Protein AF-A0A8J8NBH5-F1 (afdb_monomer_lite)

Secondary structure (DSSP, 8-state):
-HHHHHHHHHHHHHHHHHHHHHHHHHHHHHHHHHHHHHHHHHHHHHHHHHHHTT-----THHHHHHHHHHHHHHHHHHHHHHHHHHHHHHHHHHHT-------EEE-TTT--EEETT-TT--SSS-SS-SEEEE--SPEEES--TTT--SEEETTTTB-TTT-S-SEEEE------

Organism: Halteria grandinella (NCBI:txid5974)

Sequence (176 aa):
MLQQEIGDLNRGKVHLESELESELFNIKLLQGFEEILLQQEDSLFSLRQGEEDGTFGFTEEIRTVSSVGQIDLERQIALLEAEEAYLAGLKEQVTTFEPPQKQFRKCINCKKDVNVRDENIDEASSPTSSHCVFHPGKLKFFSCKGCGGDEYHTCCNRCDNCNKGCRQQRHVFTRD

pLDDT: mean 81.48, std 15.72, range [42.09, 97.81]

Structure (mmCIF, N/CA/C/O backbone):
data_AF-A0A8J8NBH5-F1
#
_entry.id   AF-A0A8J8NBH5-F1
#
loop_
_atom_site.group_PDB
_atom_site.id
_atom_site.type_symbol
_atom_site.label_atom_id
_atom_site.label_alt_id
_atom_site.label_comp_id
_atom_site.label_asym_id
_atom_site.label_entity_id
_atom_site.label_seq_id
_atom_site.pdbx_PDB_ins_code
_atom_site.Cartn_x
_atom_site.Cartn_y
_atom_site.Cartn_z
_atom_site.occupancy
_atom_site.B_iso_or_equiv
_atom_site.auth_seq_id
_atom_site.auth_comp_id
_atom_site.auth_asym_id
_atom_site.auth_atom_id
_atom_site.pdbx_PDB_model_num
ATOM 1 N N . MET A 1 1 ? 3.274 3.717 20.118 1.00 72.31 1 MET A N 1
ATOM 2 C CA . MET A 1 1 ? 3.497 4.856 19.202 1.00 72.31 1 MET A CA 1
ATOM 3 C C . MET A 1 1 ? 4.913 4.841 18.644 1.00 72.31 1 MET A C 1
ATOM 5 O O . MET A 1 1 ? 5.030 4.607 17.456 1.00 72.31 1 MET A O 1
ATOM 9 N N . LEU A 1 2 ? 5.970 4.907 19.462 1.00 81.12 2 LEU A N 1
ATOM 10 C CA . LEU A 1 2 ? 7.367 4.920 18.973 1.00 81.12 2 LEU A CA 1
ATOM 11 C C . LEU A 1 2 ? 7.758 3.773 18.014 1.00 81.12 2 LEU A C 1
ATOM 13 O O . LEU A 1 2 ? 8.420 4.007 17.012 1.00 81.12 2 LEU A O 1
ATOM 17 N N . GLN A 1 3 ? 7.326 2.532 18.266 1.00 85.94 3 GLN A N 1
ATOM 18 C CA . GLN A 1 3 ? 7.634 1.412 17.358 1.00 85.94 3 GLN A CA 1
ATOM 19 C C . GLN A 1 3 ? 6.970 1.540 15.977 1.00 85.94 3 GLN A C 1
ATOM 21 O O . GLN A 1 3 ? 7.491 1.017 14.997 1.00 85.94 3 GLN A O 1
ATOM 26 N N . GLN A 1 4 ? 5.835 2.237 15.896 1.00 83.81 4 GLN A N 1
ATOM 27 C CA . GLN A 1 4 ? 5.139 2.471 14.635 1.00 83.81 4 GLN A CA 1
ATOM 28 C C . GLN A 1 4 ? 5.855 3.553 13.821 1.00 83.81 4 GLN A C 1
ATOM 30 O O . GLN A 1 4 ? 6.137 3.326 12.651 1.00 83.81 4 GLN A O 1
ATOM 35 N N . GLU A 1 5 ? 6.265 4.647 14.471 1.00 88.56 5 GLU A N 1
ATOM 36 C CA . GLU A 1 5 ? 7.060 5.717 13.850 1.00 88.56 5 GLU A CA 1
ATOM 37 C C . GLU A 1 5 ? 8.403 5.202 13.312 1.00 88.56 5 GLU A C 1
ATOM 39 O O . GLU A 1 5 ? 8.788 5.533 12.195 1.00 88.56 5 GLU A O 1
ATOM 44 N N . ILE A 1 6 ? 9.089 4.323 14.052 1.00 91.31 6 ILE A N 1
ATOM 45 C CA . ILE A 1 6 ? 10.322 3.672 13.574 1.00 91.31 6 ILE A CA 1
ATOM 46 C C . ILE A 1 6 ? 10.043 2.809 12.333 1.00 91.31 6 ILE A C 1
ATOM 48 O O . ILE A 1 6 ? 10.836 2.795 11.393 1.00 91.31 6 ILE A O 1
ATOM 52 N N . GLY A 1 7 ? 8.912 2.097 12.309 1.00 90.56 7 GLY A N 1
ATOM 53 C CA . GLY A 1 7 ? 8.499 1.298 11.155 1.00 90.56 7 GLY A CA 1
ATOM 54 C C . GLY A 1 7 ? 8.201 2.145 9.916 1.00 90.56 7 GLY A C 1
ATOM 55 O O . GLY A 1 7 ? 8.599 1.772 8.814 1.00 90.56 7 GLY A O 1
ATOM 56 N N . ASP A 1 8 ? 7.541 3.290 10.093 1.00 89.81 8 ASP A N 1
ATOM 57 C CA . ASP A 1 8 ? 7.256 4.243 9.017 1.00 89.81 8 ASP A CA 1
ATOM 58 C C . ASP A 1 8 ? 8.539 4.887 8.473 1.00 89.81 8 ASP A C 1
ATOM 60 O O . ASP A 1 8 ? 8.735 4.931 7.257 1.00 89.81 8 ASP A O 1
ATOM 64 N N . LEU A 1 9 ? 9.462 5.290 9.353 1.00 91.31 9 LEU A N 1
ATOM 65 C CA . LEU A 1 9 ? 10.761 5.845 8.957 1.00 91.31 9 LEU A CA 1
ATOM 66 C C . LEU A 1 9 ? 11.614 4.834 8.184 1.00 91.31 9 LEU A C 1
ATOM 68 O O . LEU A 1 9 ? 12.216 5.187 7.172 1.00 91.31 9 LEU A O 1
ATOM 72 N N . ASN A 1 10 ? 11.635 3.569 8.611 1.00 90.12 10 ASN A N 1
ATOM 73 C CA . ASN A 1 10 ? 12.374 2.521 7.905 1.00 90.12 10 ASN A CA 1
ATOM 74 C C . ASN A 1 10 ? 11.786 2.232 6.517 1.00 90.12 10 ASN A C 1
ATOM 76 O O . ASN A 1 10 ? 12.544 2.024 5.575 1.00 90.12 10 ASN A O 1
ATOM 80 N N . ARG A 1 11 ? 10.456 2.266 6.360 1.00 87.81 11 ARG A N 1
ATOM 81 C CA . ARG A 1 11 ? 9.819 2.148 5.037 1.00 87.81 11 ARG A CA 1
ATOM 82 C C . ARG A 1 11 ? 10.175 3.321 4.128 1.00 87.81 11 ARG A C 1
ATOM 84 O O . ARG A 1 11 ? 10.509 3.099 2.969 1.00 87.81 11 ARG A O 1
ATOM 91 N N . GLY A 1 12 ? 10.148 4.543 4.663 1.00 89.56 12 GLY A N 1
ATOM 92 C CA . GLY A 1 12 ? 10.570 5.736 3.927 1.00 89.56 12 GLY A CA 1
ATOM 93 C C . GLY A 1 12 ? 12.031 5.653 3.482 1.00 89.56 12 GLY A C 1
ATOM 94 O O . GLY A 1 12 ? 12.341 5.956 2.335 1.00 89.56 12 GLY A O 1
ATOM 95 N N . LYS A 1 13 ? 12.916 5.159 4.355 1.00 94.00 13 LYS A N 1
ATOM 96 C CA . LYS A 1 13 ? 14.332 4.953 4.036 1.00 94.00 13 LYS A CA 1
ATOM 97 C C . LYS A 1 13 ? 14.530 3.975 2.872 1.00 94.00 13 LYS A C 1
ATOM 99 O O . LYS A 1 13 ? 15.242 4.311 1.936 1.00 94.00 13 LYS A O 1
ATOM 104 N N . VAL A 1 14 ? 13.876 2.811 2.908 1.00 91.94 14 VAL A N 1
ATOM 105 C CA . VAL A 1 14 ? 13.984 1.800 1.836 1.00 91.94 14 VAL A CA 1
ATOM 106 C C . VAL A 1 14 ? 13.491 2.353 0.497 1.00 91.94 14 VAL A C 1
ATOM 108 O O . VAL A 1 14 ? 14.091 2.087 -0.540 1.00 91.94 14 VAL A O 1
ATOM 111 N N . HIS A 1 15 ? 12.419 3.149 0.509 1.00 89.12 15 HIS A N 1
ATOM 112 C CA . HIS A 1 15 ? 11.908 3.773 -0.708 1.00 89.12 15 HIS A CA 1
ATOM 113 C C . HIS A 1 15 ? 12.909 4.768 -1.311 1.00 89.12 15 HIS A C 1
ATOM 115 O O . HIS A 1 15 ? 13.208 4.673 -2.497 1.00 89.12 15 HIS A O 1
ATOM 121 N N . LEU A 1 16 ? 13.488 5.647 -0.485 1.00 93.38 16 LEU A N 1
ATOM 122 C CA . LEU A 1 16 ? 14.495 6.618 -0.924 1.00 93.38 16 LEU A CA 1
ATOM 123 C C . LEU A 1 16 ? 15.786 5.949 -1.420 1.00 93.38 16 LEU A C 1
ATOM 125 O O . LEU A 1 16 ? 16.389 6.423 -2.377 1.00 93.38 16 LEU A O 1
ATOM 129 N N . GLU A 1 17 ? 16.214 4.849 -0.793 1.00 94.00 17 GLU A N 1
ATOM 130 C CA . GLU A 1 17 ? 17.367 4.066 -1.260 1.00 94.00 17 GLU A CA 1
ATOM 131 C C . GLU A 1 17 ? 17.098 3.463 -2.648 1.00 94.00 17 GLU A C 1
ATOM 133 O O . GLU A 1 17 ? 17.948 3.565 -3.530 1.00 94.00 17 GLU A O 1
ATOM 138 N N . SER A 1 18 ? 15.892 2.934 -2.883 1.00 90.69 18 SER A N 1
ATOM 139 C CA . SER A 1 18 ? 15.491 2.418 -4.198 1.00 90.69 18 SER A CA 1
ATOM 140 C C . SER A 1 18 ? 15.421 3.508 -5.273 1.00 90.69 18 SER A C 1
ATOM 142 O O . SER A 1 18 ? 15.813 3.257 -6.412 1.00 90.69 18 SER A O 1
ATOM 144 N N . GLU A 1 19 ? 14.916 4.700 -4.945 1.00 94.00 19 GLU A N 1
ATOM 145 C CA . GLU A 1 19 ? 14.892 5.834 -5.879 1.00 94.00 19 GLU A CA 1
ATOM 146 C C . GLU A 1 19 ? 16.315 6.284 -6.231 1.00 94.00 19 GLU A C 1
ATOM 148 O O . GLU A 1 19 ? 16.638 6.470 -7.404 1.00 94.00 19 GLU A O 1
ATOM 153 N N . LEU A 1 20 ? 17.199 6.375 -5.233 1.00 94.88 20 LEU A N 1
ATOM 154 C CA . LEU A 1 20 ? 18.598 6.744 -5.436 1.00 94.88 20 LEU A CA 1
ATOM 155 C C . LEU A 1 20 ? 19.347 5.734 -6.317 1.00 94.88 20 LEU A C 1
ATOM 157 O O . LEU A 1 20 ? 20.133 6.136 -7.175 1.00 94.88 20 LEU A O 1
ATOM 161 N N . GLU A 1 21 ? 19.116 4.433 -6.128 1.00 93.25 21 GLU A N 1
ATOM 162 C CA . GLU A 1 21 ? 19.710 3.386 -6.968 1.00 93.25 21 GLU A CA 1
ATOM 163 C C . GLU A 1 21 ? 19.250 3.486 -8.428 1.00 93.25 21 GLU A C 1
ATOM 165 O O . GLU A 1 21 ? 20.072 3.356 -9.339 1.00 93.25 21 GLU A O 1
ATOM 170 N N . SER A 1 22 ? 17.965 3.777 -8.654 1.00 91.31 22 SER A N 1
ATOM 171 C CA . SER A 1 22 ? 17.414 3.999 -9.995 1.00 91.31 22 SER A CA 1
ATOM 172 C C . SER A 1 22 ? 18.052 5.213 -10.679 1.00 91.31 22 SER A C 1
ATOM 174 O O . SER A 1 22 ? 18.474 5.129 -11.832 1.00 91.31 22 SER A O 1
ATOM 176 N N . GLU A 1 23 ? 18.188 6.334 -9.969 1.00 95.19 23 GLU A N 1
ATOM 177 C CA . GLU A 1 23 ? 18.825 7.538 -10.518 1.00 95.19 23 GLU A CA 1
ATOM 178 C C . GLU A 1 23 ? 20.320 7.326 -10.800 1.00 95.19 23 GLU A C 1
ATOM 180 O O . GLU A 1 23 ? 20.826 7.723 -11.851 1.00 95.19 23 GLU A O 1
ATOM 185 N N . LEU A 1 24 ? 21.039 6.624 -9.917 1.00 92.44 24 LEU A N 1
ATOM 186 C CA . LEU A 1 24 ? 22.440 6.256 -10.149 1.00 92.44 24 LEU A CA 1
ATOM 187 C C . LEU A 1 24 ? 22.613 5.360 -11.380 1.00 92.44 24 LEU A C 1
ATOM 189 O O . LEU A 1 24 ? 23.611 5.486 -12.094 1.00 92.44 24 LEU A O 1
ATOM 193 N N . PHE A 1 25 ? 21.664 4.459 -11.632 1.00 92.62 25 PHE A N 1
ATOM 194 C CA . PHE A 1 25 ? 21.657 3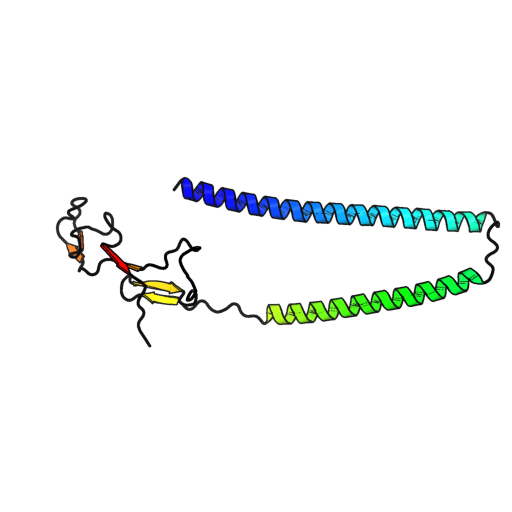.644 -12.841 1.00 92.62 25 PHE A CA 1
ATOM 195 C C . PHE A 1 25 ? 21.475 4.509 -14.096 1.00 92.62 25 PHE A C 1
ATOM 197 O O . PHE A 1 25 ? 22.265 4.383 -15.033 1.00 92.62 25 PHE A O 1
ATOM 204 N N . ASN A 1 26 ? 20.516 5.439 -14.086 1.00 88.69 26 ASN A N 1
ATOM 205 C CA . ASN A 1 26 ? 20.280 6.363 -15.200 1.00 88.69 26 ASN A CA 1
ATOM 206 C C . ASN A 1 26 ? 21.512 7.227 -15.509 1.00 88.69 26 ASN A C 1
ATOM 208 O O . ASN A 1 26 ? 21.883 7.378 -16.671 1.00 88.69 26 ASN A O 1
ATOM 212 N N . ILE A 1 27 ? 22.193 7.744 -14.481 1.00 92.69 27 ILE A N 1
ATOM 213 C CA . ILE A 1 27 ? 23.421 8.536 -14.653 1.00 92.69 27 ILE A CA 1
ATOM 214 C C . ILE A 1 27 ? 24.522 7.709 -15.326 1.00 92.69 27 ILE A C 1
ATOM 216 O O . ILE A 1 27 ? 25.147 8.180 -16.274 1.00 92.69 27 ILE A O 1
ATOM 220 N N . LYS A 1 28 ? 24.747 6.466 -14.880 1.00 89.81 28 LYS A N 1
ATOM 221 C CA . LYS A 1 28 ? 25.747 5.576 -15.496 1.00 89.81 28 LYS A CA 1
ATOM 222 C C . LYS A 1 28 ? 25.416 5.255 -16.949 1.00 89.81 28 LYS A C 1
ATOM 224 O O . LYS A 1 28 ? 26.320 5.174 -17.775 1.00 89.81 28 LYS A O 1
ATOM 229 N N . LEU A 1 29 ? 24.133 5.076 -17.258 1.00 87.38 29 LEU A N 1
ATOM 230 C CA . LEU A 1 29 ? 23.678 4.836 -18.622 1.00 87.38 29 LEU A CA 1
ATOM 231 C C . LEU A 1 29 ? 24.002 6.037 -19.525 1.00 87.38 29 LEU A C 1
ATOM 233 O O . LEU A 1 29 ? 24.563 5.858 -20.603 1.00 87.38 29 LEU A O 1
ATOM 237 N N . LEU A 1 30 ? 23.710 7.257 -19.062 1.00 89.94 30 LEU A N 1
ATOM 238 C CA . LEU A 1 30 ? 24.018 8.490 -19.793 1.00 89.94 30 LEU A CA 1
ATOM 239 C C . LEU A 1 30 ? 25.524 8.683 -20.009 1.00 89.94 30 LEU A C 1
ATOM 241 O O . LEU A 1 30 ? 25.929 9.038 -21.111 1.00 89.94 30 LEU A O 1
ATOM 245 N N . GLN A 1 31 ? 26.350 8.384 -19.003 1.00 90.19 31 GLN A N 1
ATOM 246 C CA . GLN A 1 31 ? 27.812 8.417 -19.141 1.00 90.19 31 GLN A CA 1
ATOM 247 C C . GLN A 1 31 ? 28.307 7.434 -20.211 1.00 90.19 31 GLN A C 1
ATOM 249 O O . GLN A 1 31 ? 29.142 7.792 -21.035 1.00 90.19 31 GLN A O 1
ATOM 254 N N . GLY A 1 32 ? 27.746 6.221 -20.254 1.00 87.75 32 GLY A N 1
ATOM 255 C CA . GLY A 1 32 ? 28.071 5.250 -21.301 1.00 87.75 32 GLY A CA 1
ATOM 256 C C . GLY A 1 32 ? 27.703 5.741 -22.706 1.00 87.75 32 GLY A C 1
ATOM 257 O O . GLY A 1 32 ? 28.454 5.516 -23.652 1.00 87.75 32 GLY A O 1
ATOM 258 N N . PHE A 1 33 ? 26.581 6.451 -22.855 1.00 84.12 33 PHE A N 1
ATOM 259 C CA . PHE A 1 33 ? 26.216 7.062 -24.137 1.00 84.12 33 PHE A CA 1
ATOM 260 C C . PHE A 1 33 ? 27.169 8.188 -24.550 1.00 84.12 33 PHE A C 1
ATOM 262 O O . PHE A 1 33 ? 27.519 8.278 -25.726 1.00 84.12 33 PHE A O 1
ATOM 269 N N . GLU A 1 34 ? 27.617 9.019 -23.608 1.00 91.25 34 GLU A N 1
ATOM 270 C CA . GLU A 1 34 ? 28.578 10.095 -23.875 1.00 91.25 34 GLU A CA 1
ATOM 271 C C . GLU A 1 34 ? 29.925 9.545 -24.376 1.00 91.25 34 GLU A C 1
ATOM 273 O O . GLU A 1 34 ? 30.465 10.038 -25.366 1.00 91.25 34 GLU A O 1
ATOM 278 N N . GLU A 1 35 ? 30.425 8.459 -23.776 1.00 88.75 35 GLU A N 1
ATOM 279 C CA . GLU A 1 35 ? 31.651 7.783 -24.227 1.00 88.75 35 GLU A CA 1
ATOM 280 C C . GLU A 1 35 ? 31.527 7.221 -25.653 1.00 88.75 35 GLU A C 1
ATOM 282 O O . GLU A 1 35 ? 32.459 7.340 -26.452 1.00 88.75 35 GLU A O 1
ATOM 287 N N . ILE A 1 36 ? 30.374 6.636 -25.998 1.00 82.12 36 ILE A N 1
ATOM 288 C CA . ILE A 1 36 ? 30.113 6.118 -27.350 1.00 82.12 36 ILE A CA 1
ATOM 289 C C . ILE A 1 36 ? 30.098 7.259 -28.372 1.00 82.12 36 ILE A C 1
ATOM 291 O O . ILE A 1 36 ? 30.679 7.123 -29.450 1.00 82.12 36 ILE A O 1
ATOM 295 N N . LEU A 1 37 ? 29.458 8.385 -28.043 1.00 82.25 37 LEU A N 1
ATOM 296 C CA . LEU A 1 37 ? 29.411 9.552 -28.926 1.00 82.25 37 LEU A CA 1
ATOM 297 C C . LEU A 1 37 ? 30.811 10.125 -29.175 1.00 82.25 37 LEU A C 1
ATOM 299 O O . LEU A 1 37 ? 31.157 10.385 -30.325 1.00 82.25 37 LEU A O 1
ATOM 303 N N . LEU A 1 38 ? 31.644 10.231 -28.136 1.00 84.81 38 LEU A N 1
ATOM 304 C CA . LEU A 1 38 ? 33.035 10.674 -28.274 1.00 84.81 38 LEU A CA 1
ATOM 305 C C . LEU A 1 38 ? 33.850 9.742 -29.185 1.00 84.81 38 LEU A C 1
ATOM 307 O O . LEU A 1 38 ? 34.558 10.210 -30.075 1.00 84.81 38 LEU A O 1
ATOM 311 N N . GLN A 1 39 ? 33.700 8.420 -29.043 1.00 80.50 39 GLN A N 1
ATOM 312 C CA . GLN A 1 39 ? 34.368 7.460 -29.934 1.00 80.50 39 GLN A CA 1
ATOM 313 C C . GLN A 1 39 ? 33.916 7.588 -31.397 1.00 80.50 39 GLN A C 1
ATOM 315 O O . GLN A 1 39 ? 34.721 7.412 -32.320 1.00 80.50 39 GLN A O 1
ATOM 320 N N . GLN A 1 40 ? 32.634 7.885 -31.629 1.00 81.44 40 GLN A N 1
ATOM 321 C CA . GLN A 1 40 ? 32.116 8.131 -32.975 1.00 81.44 40 GLN A CA 1
ATOM 322 C C . GLN A 1 40 ? 32.675 9.428 -33.568 1.00 81.44 40 GLN A C 1
ATOM 324 O O . GLN A 1 40 ? 33.049 9.439 -34.743 1.00 81.44 40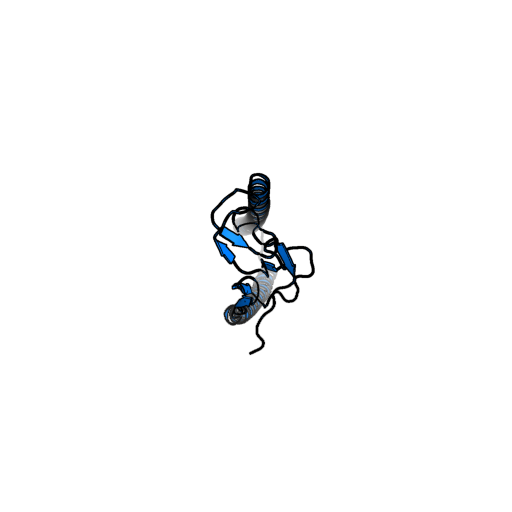 GLN A O 1
ATOM 329 N N . GLU A 1 41 ? 32.786 10.498 -32.778 1.00 82.88 41 GLU A N 1
ATOM 330 C CA . GLU A 1 41 ? 33.384 11.759 -33.226 1.00 82.88 41 GLU A CA 1
ATOM 331 C C . GLU A 1 41 ? 34.862 11.602 -33.590 1.00 82.88 41 GLU A C 1
ATOM 333 O O . GLU A 1 41 ? 35.259 12.048 -34.669 1.00 82.88 41 GLU A O 1
ATOM 338 N N . ASP A 1 42 ? 35.650 10.896 -32.775 1.00 80.25 42 ASP A N 1
ATOM 339 C CA . ASP A 1 42 ? 37.061 10.602 -33.067 1.00 80.25 42 ASP A CA 1
ATOM 340 C C . ASP A 1 42 ? 37.218 9.794 -34.366 1.00 80.25 42 ASP A C 1
ATOM 342 O O . ASP A 1 42 ? 38.104 10.056 -35.193 1.00 80.25 42 ASP A O 1
ATOM 346 N N . SER A 1 43 ? 36.313 8.837 -34.591 1.00 76.56 43 SER A N 1
ATOM 347 C CA . SER A 1 43 ? 36.282 8.035 -35.818 1.00 76.56 43 SER A CA 1
ATOM 348 C C . SER A 1 43 ? 35.953 8.895 -37.044 1.00 76.56 43 SER A C 1
ATOM 350 O O . SER A 1 43 ? 36.628 8.802 -38.071 1.00 76.56 43 SER A O 1
ATOM 352 N N . LEU A 1 44 ? 34.960 9.787 -36.940 1.00 75.31 44 LEU A N 1
ATOM 353 C CA . LEU A 1 44 ? 34.590 10.728 -38.005 1.00 75.31 44 LEU A CA 1
ATOM 354 C C . LEU A 1 44 ? 35.673 11.780 -38.268 1.00 75.31 44 LEU A C 1
ATOM 356 O O . LEU A 1 44 ? 35.851 12.217 -39.406 1.00 75.31 44 LEU A O 1
ATOM 360 N N . PHE A 1 45 ? 36.386 12.213 -37.232 1.00 78.19 45 PHE A N 1
ATOM 361 C CA . PHE A 1 45 ? 37.498 13.147 -37.354 1.00 78.19 45 PHE A CA 1
ATOM 362 C C . PHE A 1 45 ? 38.673 12.521 -38.114 1.00 78.19 45 PHE A C 1
ATOM 364 O O . PHE A 1 45 ? 39.183 13.122 -39.060 1.00 78.19 45 PHE A O 1
ATOM 371 N N . SER A 1 46 ? 39.031 11.279 -37.774 1.00 73.44 46 SER A N 1
ATOM 372 C CA . SER A 1 46 ? 40.081 10.514 -38.462 1.00 73.44 46 SER A CA 1
ATOM 373 C C . SER A 1 46 ? 39.763 10.308 -39.949 1.00 73.44 46 SER A C 1
ATOM 375 O O . SER A 1 46 ? 40.644 10.433 -40.799 1.00 73.44 46 SER A O 1
ATOM 377 N N . LEU A 1 47 ? 38.491 10.050 -40.277 1.00 71.38 47 LEU A N 1
ATOM 378 C CA . LEU A 1 47 ? 38.030 9.938 -41.665 1.00 71.38 47 LEU A CA 1
ATOM 379 C C . LEU A 1 47 ? 38.172 11.260 -42.433 1.00 71.38 47 LEU A C 1
ATOM 381 O O . LEU A 1 47 ? 38.631 11.249 -43.573 1.00 71.38 47 LEU A O 1
ATOM 385 N N . ARG A 1 48 ? 37.838 12.397 -41.805 1.00 71.94 48 ARG A N 1
ATOM 386 C CA . ARG A 1 48 ? 37.978 13.727 -42.424 1.00 71.94 48 ARG A CA 1
ATOM 387 C C . ARG A 1 48 ? 39.432 14.117 -42.689 1.00 71.94 48 ARG A C 1
ATOM 389 O O . ARG A 1 48 ? 39.718 14.659 -43.749 1.00 71.94 48 ARG A O 1
ATOM 396 N N . GLN A 1 49 ? 40.359 13.810 -41.782 1.00 71.62 49 GLN A N 1
ATOM 397 C CA . GLN A 1 49 ? 41.784 14.087 -42.021 1.00 71.62 49 GLN A CA 1
ATOM 398 C C . GLN A 1 49 ? 42.351 13.271 -43.194 1.00 71.62 49 GLN A C 1
ATOM 400 O O . GLN A 1 49 ? 43.135 13.790 -43.985 1.00 71.62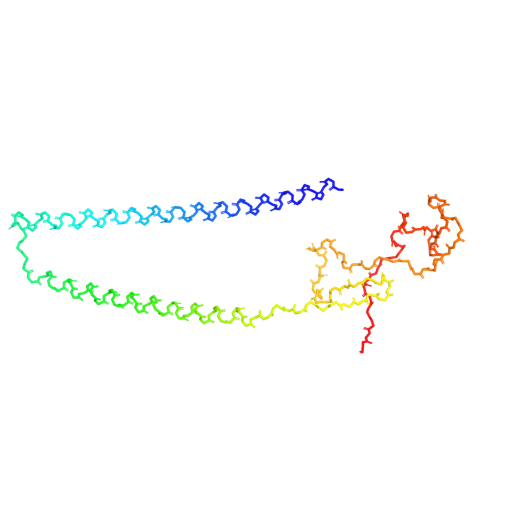 49 GLN A O 1
ATOM 405 N N . GLY A 1 50 ? 41.901 12.023 -43.367 1.00 67.00 50 GLY A N 1
ATOM 406 C CA . GLY A 1 50 ? 42.297 11.194 -44.511 1.00 67.00 50 GLY A CA 1
ATOM 407 C C . GLY A 1 50 ? 41.834 11.732 -45.876 1.00 67.00 50 GLY A C 1
ATOM 408 O O . GLY A 1 50 ? 42.494 11.468 -46.884 1.00 67.00 50 GLY A O 1
ATOM 409 N N . GLU A 1 51 ? 40.731 12.494 -45.922 1.00 68.31 51 GLU A N 1
ATOM 410 C CA . GLU A 1 51 ? 40.259 13.183 -47.136 1.00 68.31 51 GLU A CA 1
ATOM 411 C C . GLU A 1 51 ? 41.167 14.354 -47.533 1.00 68.31 51 GLU A C 1
ATOM 413 O O . GLU A 1 51 ? 41.465 14.521 -48.717 1.00 68.31 51 GLU A O 1
ATOM 418 N N . GLU A 1 52 ? 41.627 15.152 -46.565 1.00 71.19 52 GLU A N 1
ATOM 419 C CA . GLU A 1 52 ? 42.434 16.352 -46.827 1.00 71.19 52 GLU A CA 1
ATOM 420 C C . GLU A 1 52 ? 43.860 16.018 -47.294 1.00 71.19 52 GLU A C 1
ATOM 422 O O . GLU A 1 52 ? 44.404 16.704 -48.163 1.00 71.19 52 GLU A O 1
ATOM 427 N N . ASP A 1 53 ? 44.438 14.922 -46.795 1.00 70.81 53 ASP A N 1
ATOM 428 C CA . ASP A 1 53 ? 45.806 14.501 -47.125 1.00 70.81 53 ASP A CA 1
ATOM 429 C C . ASP A 1 53 ? 45.919 13.760 -48.473 1.00 70.81 53 ASP A C 1
ATOM 431 O O . ASP A 1 53 ? 47.018 13.391 -48.898 1.00 70.81 53 ASP A O 1
ATOM 435 N N . GLY A 1 54 ? 44.796 13.505 -49.159 1.00 60.72 54 GLY A N 1
ATOM 436 C CA . GLY A 1 54 ? 44.761 12.824 -50.461 1.00 60.72 54 GLY A CA 1
ATOM 437 C C . GLY A 1 54 ? 45.303 11.386 -50.443 1.00 60.72 54 GLY A C 1
ATOM 438 O O . GLY A 1 54 ? 45.519 10.789 -51.499 1.00 60.72 54 GLY A O 1
ATOM 439 N N . THR A 1 55 ? 45.537 10.825 -49.255 1.00 60.03 55 THR A N 1
ATOM 440 C CA . THR A 1 55 ? 46.044 9.463 -49.038 1.00 60.03 55 THR A CA 1
ATOM 441 C C . THR A 1 55 ? 44.941 8.412 -49.118 1.00 60.03 55 THR A C 1
ATOM 443 O O . THR A 1 55 ? 45.235 7.244 -49.379 1.00 60.03 55 THR A O 1
ATOM 446 N N . PHE A 1 56 ? 43.673 8.809 -48.986 1.00 52.12 56 PHE A N 1
ATOM 447 C CA . PHE A 1 56 ? 42.528 7.949 -49.262 1.00 52.12 56 PHE A CA 1
ATOM 448 C C . PHE A 1 56 ? 42.040 8.136 -50.702 1.00 52.12 56 PHE A C 1
ATOM 450 O O . PHE A 1 56 ? 41.262 9.029 -51.026 1.00 52.12 56 PHE A O 1
ATOM 457 N N . GLY A 1 57 ? 42.477 7.251 -51.598 1.00 51.22 57 GLY A N 1
ATOM 458 C CA . GLY A 1 57 ? 41.782 7.047 -52.863 1.00 51.22 57 GLY A CA 1
ATOM 459 C C . GLY A 1 57 ? 40.435 6.388 -52.579 1.00 51.22 57 GLY A C 1
ATOM 460 O O . GLY A 1 57 ? 40.387 5.171 -52.412 1.00 51.22 57 GLY A O 1
ATOM 461 N N . PHE A 1 58 ? 39.356 7.175 -52.514 1.00 52.12 58 PHE A N 1
ATOM 462 C CA . PHE A 1 58 ? 37.969 6.698 -52.432 1.00 52.12 58 PHE A CA 1
ATOM 463 C C . PHE A 1 58 ? 37.612 5.928 -53.714 1.00 52.12 58 PHE A C 1
ATOM 465 O O . PHE A 1 58 ? 36.942 6.429 -54.616 1.00 52.12 58 PHE A O 1
ATOM 472 N N . THR A 1 59 ? 38.120 4.706 -53.830 1.00 54.19 59 THR A N 1
ATOM 473 C CA . THR A 1 59 ? 37.645 3.724 -54.802 1.00 54.19 59 THR A CA 1
ATOM 474 C C . THR A 1 59 ? 36.273 3.211 -54.340 1.00 54.19 59 THR A C 1
ATOM 476 O O . THR A 1 59 ? 35.889 3.406 -53.189 1.00 54.19 59 THR A O 1
ATOM 479 N N . GLU A 1 60 ? 35.483 2.654 -55.259 1.00 52.16 60 GLU A N 1
ATOM 480 C CA . GLU A 1 60 ? 34.028 2.384 -55.200 1.00 52.16 60 GLU A CA 1
ATOM 481 C C . GLU A 1 60 ? 33.431 1.751 -53.917 1.00 52.16 60 GLU A C 1
ATOM 483 O O . GLU A 1 60 ? 32.208 1.718 -53.759 1.00 52.16 60 GLU A O 1
ATOM 488 N N . GLU A 1 61 ? 34.246 1.291 -52.974 1.00 50.22 61 GLU A N 1
ATOM 489 C CA . GLU A 1 61 ? 33.843 0.646 -51.723 1.00 50.22 61 GLU A CA 1
ATOM 490 C C . GLU A 1 61 ? 33.068 1.582 -50.770 1.00 50.22 61 GLU A C 1
ATOM 492 O O . GLU A 1 61 ? 32.135 1.143 -50.106 1.00 50.22 61 GLU A O 1
ATOM 497 N N . ILE A 1 62 ? 33.316 2.896 -50.751 1.00 51.31 62 ILE A N 1
ATOM 498 C CA . ILE A 1 62 ? 32.609 3.803 -49.814 1.00 51.31 62 ILE A CA 1
ATOM 499 C C . ILE A 1 62 ? 31.177 4.142 -50.273 1.00 51.31 62 ILE A C 1
ATOM 501 O O . ILE A 1 62 ? 30.283 4.353 -49.446 1.00 51.31 62 ILE A O 1
ATOM 505 N N . ARG A 1 63 ? 30.896 4.088 -51.584 1.00 49.34 63 ARG A N 1
ATOM 506 C CA . ARG A 1 63 ? 29.516 4.216 -52.098 1.00 49.34 63 ARG A CA 1
ATOM 507 C C . ARG A 1 63 ? 28.636 3.043 -51.680 1.00 49.34 63 ARG A C 1
ATOM 509 O O . ARG A 1 63 ? 27.449 3.242 -51.429 1.00 49.34 63 ARG A O 1
ATOM 516 N N . THR A 1 64 ? 29.202 1.842 -51.577 1.00 49.72 64 THR A N 1
ATOM 517 C CA . THR A 1 64 ? 28.441 0.667 -51.132 1.00 49.72 64 THR A CA 1
ATOM 518 C C . THR A 1 64 ? 28.198 0.694 -49.620 1.00 49.72 64 THR A C 1
ATOM 520 O O . THR A 1 64 ? 27.072 0.426 -49.204 1.00 49.72 64 THR A O 1
ATOM 523 N N . VAL A 1 65 ? 29.152 1.156 -48.800 1.00 50.44 65 VAL A N 1
ATOM 524 C CA . VAL A 1 65 ? 28.955 1.309 -47.340 1.00 50.44 65 VAL A CA 1
ATOM 525 C C . VAL A 1 65 ? 27.879 2.353 -46.990 1.00 50.44 65 VAL A C 1
ATOM 527 O O . VAL A 1 65 ? 27.071 2.099 -46.100 1.00 50.44 65 VAL A O 1
ATOM 530 N N . SER A 1 66 ? 27.771 3.468 -47.731 1.00 50.75 66 SER A N 1
ATOM 531 C CA . SER A 1 66 ? 26.665 4.437 -47.551 1.00 50.75 66 SER A CA 1
ATOM 532 C C . SER A 1 66 ? 25.283 3.819 -47.796 1.00 50.75 66 SER A C 1
ATOM 534 O O . SER A 1 66 ? 24.344 4.102 -47.056 1.00 50.75 66 SER A O 1
ATOM 536 N N . SER A 1 67 ? 25.155 2.934 -48.792 1.00 49.16 67 SER A N 1
ATOM 537 C CA . SER A 1 67 ? 23.880 2.260 -49.079 1.00 49.16 67 SER A CA 1
ATOM 538 C C . SER A 1 67 ? 23.524 1.178 -48.051 1.00 49.16 67 SER A C 1
ATOM 540 O O . SER A 1 67 ? 22.355 1.011 -47.721 1.00 49.16 67 SER A O 1
ATOM 542 N N . VAL A 1 68 ? 24.519 0.481 -47.488 1.00 50.66 68 VAL A N 1
ATOM 543 C CA . VAL A 1 68 ? 24.304 -0.531 -46.438 1.00 50.66 68 VAL A CA 1
ATOM 544 C C . VAL A 1 68 ? 23.950 0.128 -45.099 1.00 50.66 68 VAL A C 1
ATOM 546 O O . VAL A 1 68 ? 23.053 -0.352 -44.411 1.00 50.66 68 VAL A O 1
ATOM 549 N N . GLY A 1 69 ? 24.579 1.260 -44.758 1.00 53.94 69 GLY A N 1
ATOM 550 C CA . GLY A 1 69 ? 24.243 2.039 -43.560 1.00 53.94 69 GLY A CA 1
ATOM 551 C C . GLY A 1 69 ? 22.852 2.684 -43.612 1.00 53.94 69 GLY A C 1
ATOM 552 O O . GLY A 1 69 ? 22.172 2.747 -42.593 1.00 53.94 69 GLY A O 1
ATOM 553 N N . GLN A 1 70 ? 22.387 3.104 -44.797 1.00 57.47 70 GLN A N 1
ATOM 554 C CA . GLN A 1 70 ? 21.016 3.601 -44.978 1.00 57.47 70 GLN A CA 1
ATOM 555 C C . GLN A 1 70 ? 19.963 2.503 -44.780 1.00 57.47 70 GLN A C 1
ATOM 557 O O . GLN A 1 70 ? 18.967 2.742 -44.101 1.00 57.47 70 GLN A O 1
ATOM 562 N N . ILE A 1 71 ? 20.205 1.293 -45.298 1.00 60.34 71 ILE A N 1
ATOM 563 C CA . ILE A 1 71 ? 19.292 0.152 -45.115 1.00 60.34 71 ILE A CA 1
ATOM 564 C C . ILE A 1 71 ? 19.209 -0.260 -43.634 1.00 60.34 71 ILE A C 1
ATOM 566 O O . ILE A 1 71 ? 18.135 -0.626 -43.154 1.00 60.34 71 ILE A O 1
ATOM 570 N N . ASP A 1 72 ? 20.317 -0.188 -42.891 1.00 74.62 72 ASP A N 1
ATOM 571 C CA . ASP A 1 72 ? 20.321 -0.515 -41.461 1.00 74.62 72 ASP A CA 1
ATOM 572 C C . ASP A 1 72 ? 19.612 0.559 -40.617 1.00 74.62 72 ASP A C 1
ATOM 574 O O . ASP A 1 72 ? 18.863 0.232 -39.697 1.00 74.62 72 ASP A O 1
ATOM 578 N N . LEU A 1 73 ? 19.747 1.840 -40.982 1.00 76.75 73 LEU A N 1
ATOM 579 C CA . LEU A 1 73 ? 19.055 2.935 -40.299 1.00 76.75 73 LEU A CA 1
ATOM 580 C C . LEU A 1 73 ? 17.537 2.902 -40.531 1.00 76.75 73 LEU A C 1
ATOM 582 O O . LEU A 1 73 ? 16.775 3.032 -39.578 1.00 76.75 73 LEU A O 1
ATOM 586 N N . GLU A 1 74 ? 17.083 2.676 -41.767 1.00 78.88 74 GLU A N 1
ATOM 587 C CA . GLU A 1 74 ? 15.650 2.530 -42.075 1.00 78.88 74 GLU A CA 1
ATOM 588 C C . GLU A 1 74 ? 15.027 1.362 -41.302 1.00 78.88 74 GLU A C 1
ATOM 590 O O . GLU A 1 74 ? 13.914 1.466 -40.781 1.00 78.88 74 GLU A O 1
ATOM 595 N N . ARG A 1 75 ? 15.771 0.260 -41.157 1.00 81.94 75 ARG A N 1
ATOM 596 C CA . ARG A 1 75 ? 15.344 -0.883 -40.350 1.00 81.94 75 ARG A CA 1
ATOM 597 C C . ARG A 1 75 ? 15.261 -0.539 -38.863 1.00 81.94 75 ARG A C 1
ATOM 599 O O . ARG A 1 75 ? 14.314 -0.969 -38.207 1.00 81.94 75 ARG A O 1
ATOM 606 N N . GLN A 1 76 ? 16.224 0.207 -38.326 1.00 81.19 76 GLN A N 1
ATOM 607 C CA . GLN A 1 76 ? 16.201 0.650 -36.928 1.00 81.19 76 GLN A CA 1
ATOM 608 C C . GLN A 1 76 ? 15.038 1.611 -36.655 1.00 81.19 76 GLN A C 1
ATOM 610 O O . GLN A 1 76 ? 14.351 1.451 -35.649 1.00 81.19 76 GLN A O 1
ATOM 615 N N . ILE A 1 77 ? 14.755 2.538 -37.576 1.00 87.88 77 ILE A N 1
ATOM 616 C CA . ILE A 1 77 ? 13.591 3.434 -37.496 1.00 87.88 77 ILE A CA 1
ATOM 617 C C . ILE A 1 77 ? 12.295 2.617 -37.477 1.00 87.88 77 ILE A C 1
ATOM 619 O O . ILE A 1 77 ? 11.480 2.794 -3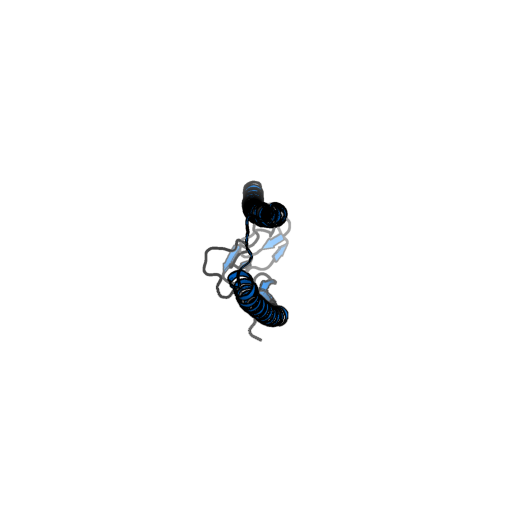6.578 1.00 87.88 77 ILE A O 1
ATOM 623 N N . ALA A 1 78 ? 12.138 1.656 -38.393 1.00 91.25 78 ALA A N 1
ATOM 624 C CA . ALA A 1 78 ? 10.944 0.812 -38.444 1.00 91.25 78 ALA A CA 1
ATOM 625 C C . ALA A 1 78 ? 10.741 -0.026 -37.164 1.00 91.25 78 ALA A C 1
ATOM 627 O O . ALA A 1 78 ? 9.607 -0.274 -36.754 1.00 91.25 78 ALA A O 1
ATOM 628 N N . LEU A 1 79 ? 11.828 -0.471 -36.520 1.00 90.06 79 LEU A N 1
ATOM 629 C CA . LEU A 1 79 ? 11.757 -1.179 -35.239 1.00 90.06 79 LEU A CA 1
ATOM 630 C C . LEU A 1 79 ? 11.319 -0.255 -34.095 1.00 90.06 79 LEU A C 1
ATOM 632 O O . LEU A 1 79 ? 10.467 -0.655 -33.304 1.00 90.06 79 LEU A O 1
ATOM 636 N N . LEU A 1 80 ? 11.854 0.968 -34.035 1.00 91.31 80 LEU A N 1
ATOM 637 C CA . LEU A 1 80 ? 11.461 1.967 -33.038 1.00 91.31 80 LEU A CA 1
ATOM 638 C C . LEU A 1 80 ? 9.989 2.367 -33.193 1.00 91.31 80 LEU A C 1
ATOM 640 O O . LEU A 1 80 ? 9.249 2.361 -32.213 1.00 91.31 80 LEU A O 1
ATOM 644 N N . GLU A 1 81 ? 9.529 2.624 -34.419 1.00 94.81 81 GLU A N 1
ATOM 645 C CA . GLU A 1 81 ? 8.121 2.942 -34.695 1.00 94.81 81 GLU A CA 1
ATOM 646 C C . GLU A 1 81 ? 7.178 1.799 -34.270 1.00 94.81 81 GLU A C 1
ATOM 648 O O . GLU A 1 81 ? 6.101 2.039 -33.715 1.00 94.81 81 GLU A O 1
ATOM 653 N N . ALA A 1 82 ? 7.582 0.541 -34.482 1.00 92.94 82 ALA A N 1
ATOM 654 C CA . ALA A 1 82 ? 6.812 -0.624 -34.046 1.00 92.94 82 ALA A CA 1
ATOM 655 C C . ALA A 1 82 ? 6.749 -0.751 -32.512 1.00 92.94 82 ALA A C 1
ATOM 657 O O . ALA A 1 82 ? 5.701 -1.107 -31.963 1.00 92.94 82 ALA A O 1
ATOM 658 N N . GLU A 1 83 ? 7.845 -0.449 -31.813 1.00 93.75 83 GLU A N 1
ATOM 659 C CA . GLU A 1 83 ? 7.894 -0.439 -30.350 1.00 93.75 83 GLU A CA 1
ATOM 660 C C . GLU A 1 83 ? 7.024 0.680 -29.764 1.00 93.75 83 GLU A C 1
ATOM 662 O O . GLU A 1 83 ? 6.227 0.431 -28.856 1.00 93.75 83 GLU A O 1
ATOM 667 N N . GLU A 1 84 ? 7.095 1.892 -30.319 1.00 94.62 84 GLU A N 1
ATOM 668 C CA . GLU A 1 84 ? 6.244 3.011 -29.909 1.00 94.62 84 GLU A CA 1
ATOM 669 C C . GLU A 1 84 ? 4.755 2.691 -30.086 1.00 94.62 84 GLU A C 1
ATOM 671 O O . GLU A 1 84 ? 3.956 2.935 -29.175 1.00 94.62 84 GLU A O 1
ATOM 676 N N . ALA A 1 85 ? 4.376 2.081 -31.214 1.00 94.94 85 ALA A N 1
ATOM 677 C CA . ALA A 1 85 ? 3.003 1.648 -31.462 1.00 94.94 85 ALA A CA 1
ATOM 678 C C . ALA A 1 85 ? 2.535 0.588 -30.446 1.00 94.94 85 ALA A C 1
ATOM 680 O O . ALA A 1 85 ? 1.412 0.656 -29.938 1.00 94.94 85 ALA A O 1
ATOM 681 N N . TYR A 1 86 ? 3.401 -0.367 -30.100 1.00 93.75 86 TYR A N 1
ATOM 682 C CA . TYR A 1 86 ? 3.114 -1.373 -29.078 1.00 93.75 86 TYR A CA 1
ATOM 683 C C . TYR A 1 86 ? 2.933 -0.747 -27.685 1.00 93.75 86 TYR A C 1
ATOM 685 O O . TYR A 1 86 ? 1.956 -1.041 -26.986 1.00 93.75 86 TYR A O 1
ATOM 693 N N . LEU A 1 87 ? 3.827 0.166 -27.294 1.00 92.50 87 LEU A N 1
ATOM 694 C CA . LEU A 1 87 ? 3.745 0.892 -26.025 1.00 92.50 87 LEU A CA 1
ATOM 695 C C . LEU A 1 87 ? 2.499 1.782 -25.947 1.00 92.50 87 LEU A C 1
ATOM 697 O O . LEU A 1 87 ? 1.890 1.886 -24.880 1.00 92.50 87 LEU A O 1
ATOM 701 N N . ALA A 1 88 ? 2.091 2.402 -27.056 1.00 94.38 88 ALA A N 1
ATOM 702 C CA . ALA A 1 88 ? 0.850 3.167 -27.129 1.00 94.38 88 ALA A CA 1
ATOM 703 C C . ALA A 1 88 ? -0.377 2.278 -26.859 1.00 94.38 88 ALA A C 1
ATOM 705 O O . ALA A 1 88 ? -1.221 2.639 -26.038 1.00 94.38 88 ALA A O 1
ATOM 706 N N . GLY A 1 89 ? -0.430 1.081 -27.455 1.00 92.19 89 GLY A N 1
ATOM 707 C CA . GLY A 1 89 ? -1.502 0.111 -27.205 1.00 92.19 89 GLY A CA 1
ATOM 708 C C . GLY A 1 89 ? -1.543 -0.393 -25.757 1.00 92.19 89 GLY A C 1
ATOM 709 O O . GLY A 1 89 ? -2.617 -0.521 -25.169 1.00 92.19 89 GLY A O 1
ATOM 710 N N . LEU A 1 90 ? -0.382 -0.626 -25.138 1.00 89.44 90 LEU A N 1
ATOM 711 C CA . LEU A 1 90 ? -0.289 -0.961 -23.711 1.00 89.44 90 LEU A CA 1
ATOM 712 C C . LEU A 1 90 ? -0.791 0.176 -22.818 1.00 89.44 90 LEU A C 1
ATOM 714 O O . LEU A 1 90 ? -1.531 -0.074 -21.868 1.00 89.44 90 LEU A O 1
ATOM 718 N N . LYS A 1 91 ? -0.419 1.426 -23.119 1.00 89.38 91 LYS A N 1
ATOM 719 C CA . LYS A 1 91 ? -0.896 2.594 -22.367 1.00 89.38 91 LYS A CA 1
ATOM 720 C C . LYS A 1 91 ? -2.416 2.702 -22.419 1.00 89.38 91 LYS A C 1
ATOM 722 O O . LYS A 1 91 ? -3.016 2.938 -21.379 1.00 89.38 91 LYS A O 1
ATOM 727 N N . GLU A 1 92 ? -3.034 2.472 -23.574 1.00 89.00 92 GLU A N 1
ATOM 728 C CA . GLU A 1 92 ? -4.496 2.468 -23.708 1.00 89.00 92 GLU A CA 1
ATOM 729 C C . GLU A 1 92 ? -5.163 1.351 -22.881 1.00 89.00 92 GLU A C 1
ATOM 731 O O . GLU A 1 92 ? -6.182 1.566 -22.221 1.00 89.00 92 GLU A O 1
ATOM 736 N N . GLN A 1 93 ? -4.561 0.160 -22.831 1.00 83.00 93 GLN A N 1
ATOM 737 C CA . GLN A 1 93 ? -5.048 -0.928 -21.973 1.00 83.00 93 GLN A CA 1
ATOM 738 C C . GLN A 1 93 ? -4.923 -0.596 -20.479 1.00 83.00 93 GLN A C 1
ATOM 740 O O . GLN A 1 93 ? -5.796 -0.944 -19.687 1.00 83.00 93 GLN A O 1
ATOM 745 N N . VAL A 1 94 ? -3.860 0.105 -20.079 1.00 82.62 94 VAL A N 1
ATOM 746 C CA . VAL A 1 94 ? -3.670 0.537 -18.688 1.00 82.62 94 VAL A CA 1
ATOM 747 C C . VAL A 1 94 ? -4.624 1.676 -18.322 1.00 82.62 94 VAL A C 1
ATOM 749 O O . VAL A 1 94 ? -5.167 1.669 -17.221 1.00 82.62 94 VAL A O 1
ATOM 752 N N . THR A 1 95 ? -4.878 2.636 -19.218 1.00 77.38 95 THR A N 1
ATOM 753 C CA . THR A 1 95 ? -5.812 3.744 -18.940 1.00 77.38 95 THR A CA 1
ATOM 754 C C . THR A 1 95 ? -7.269 3.299 -18.896 1.00 77.38 95 THR A C 1
ATOM 756 O O . THR A 1 95 ? -8.064 3.906 -18.182 1.00 77.38 95 THR A O 1
ATOM 759 N N . THR A 1 96 ? -7.626 2.235 -19.617 1.00 80.19 96 THR A N 1
ATOM 760 C CA . THR A 1 96 ? -8.968 1.630 -19.565 1.00 80.19 96 THR A CA 1
ATOM 761 C C . THR A 1 96 ? -9.163 0.692 -18.373 1.00 80.19 96 THR A C 1
ATOM 763 O O . THR A 1 96 ? -10.299 0.324 -18.063 1.00 80.19 96 THR A O 1
ATOM 766 N N . PHE A 1 97 ? -8.091 0.337 -17.657 1.00 77.94 97 PHE A N 1
ATOM 767 C CA . PHE A 1 97 ? -8.182 -0.429 -16.421 1.00 77.94 97 PHE A CA 1
ATOM 768 C C . PHE A 1 97 ? -8.690 0.470 -15.287 1.00 77.94 97 PHE A C 1
ATOM 770 O O . PHE A 1 97 ? -7.921 1.068 -14.532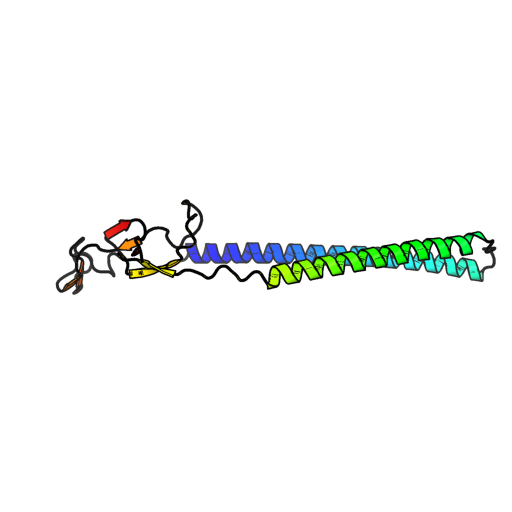 1.00 77.94 97 PHE A O 1
ATOM 777 N N . GLU A 1 98 ? -10.012 0.576 -15.151 1.00 73.50 98 GLU A N 1
ATOM 778 C CA . GLU A 1 98 ? -10.596 1.211 -13.974 1.00 73.50 98 GLU A CA 1
ATOM 779 C C . GLU A 1 98 ? -10.164 0.436 -12.720 1.00 73.50 98 GLU A C 1
ATOM 781 O O . GLU A 1 98 ? -10.346 -0.789 -12.652 1.00 73.50 98 GLU A O 1
ATOM 786 N N . PRO A 1 99 ? -9.597 1.110 -11.701 1.00 71.06 99 PRO A N 1
ATOM 787 C CA . PRO A 1 99 ? -9.227 0.431 -10.477 1.00 71.06 99 PRO A CA 1
ATOM 788 C C . PRO A 1 99 ? -10.476 -0.234 -9.887 1.00 71.06 99 PRO A C 1
ATOM 790 O O . PRO A 1 99 ? -11.558 0.365 -9.892 1.00 71.06 99 PRO A O 1
ATOM 793 N N . PRO A 1 100 ? -10.358 -1.462 -9.353 1.00 70.44 100 PRO A N 1
ATOM 794 C CA . PRO A 1 100 ? -11.490 -2.157 -8.772 1.00 70.44 100 PRO A CA 1
ATOM 795 C C . PRO A 1 100 ? -12.147 -1.263 -7.716 1.00 70.44 100 PRO A C 1
ATOM 797 O O . PRO A 1 100 ? -11.547 -0.969 -6.682 1.00 70.44 100 PRO A O 1
ATOM 800 N N . GLN A 1 101 ? -13.392 -0.836 -7.966 1.00 75.38 101 GLN A N 1
ATOM 801 C CA . GLN A 1 101 ? -14.128 -0.012 -7.007 1.00 75.38 101 GLN A CA 1
ATOM 802 C C . GLN A 1 101 ? -14.130 -0.681 -5.626 1.00 75.38 101 GLN A C 1
ATOM 804 O O . GLN A 1 101 ? -14.467 -1.865 -5.490 1.00 75.38 101 GLN A O 1
ATOM 809 N N . LYS A 1 102 ? -13.700 0.058 -4.598 1.00 76.75 102 LYS A N 1
ATOM 810 C CA . LYS A 1 102 ? -13.667 -0.438 -3.219 1.00 76.75 102 LYS A CA 1
ATOM 811 C C . LYS A 1 102 ? -15.105 -0.681 -2.765 1.00 76.75 102 LYS A C 1
ATOM 813 O O . LYS A 1 102 ? -15.896 0.256 -2.690 1.00 76.75 102 LYS A O 1
ATOM 818 N N . GLN A 1 103 ? -15.447 -1.933 -2.479 1.00 80.31 103 GLN A N 1
ATOM 819 C CA . GLN A 1 103 ? -16.770 -2.290 -1.976 1.00 80.31 103 GLN A CA 1
ATOM 820 C C . GLN A 1 103 ? -16.733 -2.271 -0.451 1.00 80.31 103 GLN A C 1
ATOM 822 O O . GLN A 1 103 ? -16.250 -3.210 0.181 1.00 80.31 103 GLN A O 1
ATOM 827 N N . PHE A 1 104 ? -17.234 -1.189 0.140 1.00 83.06 104 PHE A N 1
ATOM 828 C CA . PHE A 1 104 ? -17.382 -1.087 1.587 1.00 83.06 104 PHE A CA 1
ATOM 829 C C . PHE A 1 104 ? -18.721 -1.679 2.027 1.00 83.06 104 PHE A C 1
ATOM 831 O O . PHE A 1 104 ? -19.767 -1.344 1.473 1.00 83.06 104 PHE A O 1
ATOM 838 N N . ARG A 1 105 ? -18.702 -2.537 3.050 1.00 86.25 105 ARG A N 1
ATOM 839 C CA . ARG A 1 105 ? -19.908 -2.998 3.750 1.00 86.25 105 ARG A CA 1
ATOM 840 C C . ARG A 1 105 ? -19.810 -2.701 5.236 1.00 86.25 105 ARG A C 1
ATOM 842 O O . ARG A 1 105 ? -18.750 -2.826 5.848 1.00 86.25 105 ARG A O 1
ATOM 849 N N . LYS A 1 106 ? -20.947 -2.365 5.840 1.00 89.00 106 LYS A N 1
ATOM 850 C CA . LYS A 1 106 ? -21.040 -2.081 7.271 1.00 89.00 106 LYS A CA 1
ATOM 851 C C . LYS A 1 106 ? -21.143 -3.374 8.073 1.00 89.00 106 LYS A C 1
ATOM 853 O O . LYS A 1 106 ? -22.070 -4.161 7.892 1.00 89.00 106 LYS A O 1
ATOM 858 N N . CYS A 1 107 ? -20.212 -3.596 8.994 1.00 90.62 107 CYS A N 1
ATOM 859 C CA . CYS A 1 107 ? -20.251 -4.762 9.872 1.00 90.62 107 CYS A CA 1
ATOM 860 C C . CYS A 1 107 ? -21.411 -4.659 10.877 1.00 90.62 107 CYS A C 1
ATOM 862 O O . CYS A 1 107 ? -21.567 -3.651 11.569 1.00 90.62 107 C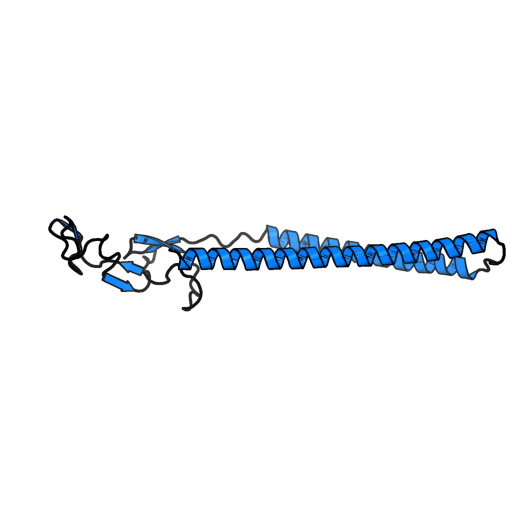YS A O 1
ATOM 864 N N . ILE A 1 108 ? -22.189 -5.732 11.034 1.00 92.31 108 ILE A N 1
ATOM 865 C CA . ILE A 1 108 ? -23.329 -5.796 11.962 1.00 92.31 108 ILE A CA 1
ATOM 866 C C . ILE A 1 108 ? -22.877 -5.634 13.418 1.00 92.31 108 ILE A C 1
ATOM 868 O O . ILE A 1 108 ? -23.593 -5.019 14.208 1.00 92.31 108 ILE A O 1
ATOM 872 N N . ASN A 1 109 ? -21.701 -6.151 13.769 1.00 91.81 109 ASN A N 1
ATOM 873 C CA . ASN A 1 109 ? -21.227 -6.218 15.149 1.00 91.81 109 ASN A CA 1
ATOM 874 C C . ASN A 1 109 ? -20.539 -4.922 15.597 1.00 91.81 109 ASN A C 1
ATOM 876 O O . ASN A 1 109 ? -21.000 -4.274 16.531 1.00 91.81 109 ASN A O 1
ATOM 880 N N . CYS A 1 110 ? -19.463 -4.511 14.920 1.00 90.06 110 CYS A N 1
ATOM 881 C CA . CYS A 1 110 ? -18.714 -3.304 15.294 1.00 90.06 110 CYS A CA 1
ATOM 882 C C . CYS A 1 110 ? -19.239 -2.013 14.652 1.00 90.06 110 CYS A C 1
ATOM 884 O O . CYS A 1 110 ? -18.737 -0.942 14.975 1.00 90.06 110 CYS A O 1
ATOM 886 N N . LYS A 1 111 ? -20.211 -2.102 13.731 1.00 90.12 111 LYS A N 1
ATOM 887 C CA . LYS A 1 111 ? -20.809 -0.964 13.006 1.00 90.12 111 LYS A CA 1
ATOM 888 C C . LYS A 1 111 ? -19.835 -0.138 12.154 1.00 90.12 111 LYS A C 1
ATOM 890 O O . LYS A 1 111 ? -20.237 0.915 11.668 1.00 90.12 111 LYS A O 1
ATOM 895 N N . LYS A 1 112 ? -18.603 -0.610 11.945 1.00 87.75 112 LYS A N 1
ATOM 896 C CA . LYS A 1 112 ? -17.605 0.015 11.065 1.00 87.75 112 LYS A CA 1
ATOM 897 C C . LYS A 1 112 ? -17.788 -0.439 9.618 1.00 87.75 112 LYS A C 1
ATOM 899 O O . LYS A 1 112 ? -18.163 -1.593 9.389 1.00 87.75 112 LYS A O 1
ATOM 904 N N . ASP A 1 113 ? -17.484 0.449 8.681 1.00 86.50 113 ASP A N 1
ATOM 905 C CA . ASP A 1 113 ? -17.394 0.133 7.256 1.00 86.50 113 ASP A CA 1
ATOM 906 C C . ASP A 1 113 ? -16.068 -0.575 6.963 1.00 86.50 113 ASP A C 1
ATOM 908 O O . ASP A 1 113 ? -15.004 -0.137 7.401 1.00 86.50 113 ASP A O 1
ATOM 912 N N . VAL A 1 114 ? -16.143 -1.709 6.269 1.00 85.94 114 VAL A N 1
ATOM 913 C CA . VAL A 1 114 ? -15.005 -2.586 5.970 1.00 85.94 114 VAL A CA 1
ATOM 914 C C . VAL A 1 114 ? -14.981 -2.869 4.478 1.00 85.94 114 VAL A C 1
ATOM 916 O O . VAL A 1 114 ? -16.025 -3.136 3.884 1.00 85.94 114 VAL A O 1
ATOM 919 N N . ASN A 1 115 ? -13.795 -2.807 3.876 1.00 84.00 115 ASN A N 1
ATOM 920 C CA . ASN A 1 115 ? -13.591 -3.187 2.483 1.00 84.00 115 ASN A CA 1
ATOM 921 C C . ASN A 1 115 ? -13.703 -4.714 2.350 1.00 84.00 115 ASN A C 1
ATOM 923 O O . ASN A 1 115 ? -12.950 -5.444 2.987 1.00 84.00 115 ASN A O 1
ATOM 927 N N . VAL A 1 116 ? -14.663 -5.198 1.563 1.00 75.25 116 VAL A N 1
ATOM 928 C CA . VAL A 1 116 ? -14.969 -6.637 1.455 1.00 75.25 116 VAL A CA 1
ATOM 929 C C . VAL A 1 116 ? -14.057 -7.345 0.463 1.00 75.25 116 VAL A C 1
ATOM 931 O O . VAL A 1 116 ? -13.838 -8.537 0.606 1.00 75.25 116 VAL A O 1
ATOM 934 N N . ARG A 1 117 ? -13.476 -6.614 -0.498 1.00 68.75 117 ARG A N 1
ATOM 935 C CA . ARG A 1 117 ? -12.637 -7.186 -1.565 1.00 68.75 117 ARG A CA 1
ATOM 936 C C . ARG A 1 117 ? -11.327 -7.809 -1.088 1.00 68.75 117 ARG A C 1
ATOM 938 O O . ARG A 1 117 ? -10.689 -8.520 -1.858 1.00 68.75 117 ARG A O 1
ATOM 945 N N . ASP A 1 118 ? -10.961 -7.604 0.169 1.00 59.91 118 ASP A N 1
ATOM 946 C CA . ASP A 1 118 ? -9.811 -8.257 0.780 1.00 59.91 118 ASP A CA 1
ATOM 947 C C . ASP A 1 118 ? -10.199 -9.673 1.278 1.00 59.91 118 ASP A C 1
ATOM 949 O O . ASP A 1 118 ? -9.957 -10.055 2.422 1.00 59.91 118 ASP A O 1
ATOM 953 N N . GLU A 1 119 ? -10.844 -10.468 0.413 1.00 53.28 119 GLU A N 1
ATOM 954 C CA . GLU A 1 119 ? -11.268 -11.853 0.699 1.00 53.28 119 GLU A CA 1
ATOM 955 C C . GLU A 1 119 ? -10.066 -12.810 0.841 1.00 53.28 119 GLU A C 1
ATOM 957 O O . GLU A 1 119 ? -10.210 -13.896 1.393 1.00 53.28 119 GLU A O 1
ATOM 962 N N . ASN A 1 120 ? -8.874 -12.356 0.427 1.00 48.69 120 ASN A N 1
ATOM 963 C CA . ASN A 1 120 ? -7.578 -13.027 0.577 1.00 48.69 120 ASN A CA 1
ATOM 964 C C . ASN A 1 120 ? -6.704 -12.417 1.695 1.00 48.69 120 ASN A C 1
ATOM 966 O O . ASN A 1 120 ? -5.477 -12.419 1.584 1.00 48.69 120 ASN A O 1
ATOM 970 N N . ILE A 1 121 ? -7.275 -11.870 2.780 1.00 52.69 121 ILE A N 1
ATOM 971 C CA . ILE A 1 121 ? -6.477 -11.616 3.999 1.00 52.69 121 ILE A CA 1
ATOM 972 C C . ILE A 1 121 ? -6.288 -12.947 4.731 1.00 52.69 121 ILE A C 1
ATOM 974 O O . ILE A 1 121 ? -6.844 -13.188 5.806 1.00 52.69 121 ILE A O 1
ATOM 978 N N . ASP A 1 122 ? -5.479 -13.810 4.128 1.00 45.88 122 ASP A N 1
ATOM 979 C CA . ASP A 1 122 ? -4.823 -14.903 4.822 1.00 45.88 122 ASP A CA 1
ATOM 980 C C . ASP A 1 122 ? -3.733 -14.287 5.715 1.00 45.88 122 ASP A C 1
ATOM 982 O O . ASP A 1 122 ? -2.658 -13.881 5.284 1.00 45.88 122 ASP A O 1
ATOM 986 N N . GLU A 1 123 ? -4.114 -14.104 6.976 1.00 50.59 123 GLU A N 1
ATOM 987 C CA . GLU A 1 123 ? -3.329 -14.089 8.220 1.00 50.59 123 GLU A CA 1
ATOM 988 C C . GLU A 1 123 ? -2.047 -13.243 8.400 1.00 50.59 123 GLU A C 1
ATOM 990 O O . GLU A 1 123 ? -1.664 -13.081 9.557 1.00 50.59 123 GLU A O 1
ATOM 995 N N . ALA A 1 124 ? -1.393 -12.637 7.400 1.00 46.56 124 ALA A N 1
ATOM 996 C CA . ALA A 1 124 ? 0.008 -12.229 7.624 1.00 46.56 124 ALA A CA 1
ATOM 997 C C . ALA A 1 124 ? 0.449 -10.793 7.292 1.00 46.56 124 ALA A C 1
ATOM 999 O O . ALA A 1 124 ? 1.549 -10.431 7.713 1.00 46.56 124 ALA A O 1
ATOM 1000 N N . SER A 1 125 ? -0.285 -9.948 6.552 1.00 43.41 125 SER A N 1
ATOM 1001 C CA . SER A 1 125 ? 0.390 -8.742 6.004 1.00 43.41 125 SER A CA 1
ATOM 1002 C C . SER A 1 125 ? -0.421 -7.455 5.852 1.00 43.41 125 SER A C 1
ATOM 1004 O O . SER A 1 125 ? -0.012 -6.576 5.100 1.00 43.41 125 SER A O 1
ATOM 1006 N N . SER A 1 126 ? -1.501 -7.262 6.616 1.00 42.09 126 SER A N 1
ATOM 1007 C CA . SER A 1 126 ? -2.054 -5.910 6.788 1.00 42.09 126 SER A CA 1
ATOM 1008 C C . SER A 1 126 ? -2.422 -5.628 8.251 1.00 42.09 126 SER A C 1
ATOM 1010 O O . SER A 1 126 ? -3.241 -6.347 8.828 1.00 42.09 126 SER A O 1
ATOM 1012 N N . PRO A 1 127 ? -1.833 -4.599 8.894 1.00 44.56 127 PRO A N 1
ATOM 1013 C CA . PRO A 1 127 ? -2.033 -4.309 10.315 1.00 44.56 127 PRO A CA 1
ATOM 1014 C C . PRO A 1 127 ? -3.405 -3.693 10.648 1.00 44.56 127 PRO A C 1
ATOM 1016 O O . PRO A 1 127 ? -3.682 -3.406 11.811 1.00 44.56 127 PRO A O 1
ATOM 1019 N N . THR A 1 128 ? -4.303 -3.525 9.674 1.00 50.47 128 THR A N 1
ATOM 1020 C CA . THR A 1 128 ? -5.675 -3.025 9.878 1.00 50.47 128 THR A CA 1
ATOM 1021 C C . THR A 1 128 ? -6.713 -4.154 9.905 1.00 50.47 128 THR A C 1
ATOM 1023 O O . THR A 1 128 ? -7.751 -4.110 9.259 1.00 50.47 128 THR A O 1
ATOM 1026 N N . SER A 1 129 ? -6.412 -5.156 10.734 1.00 56.56 129 SER A N 1
ATOM 1027 C CA . SER A 1 129 ? -7.321 -6.094 11.407 1.00 56.56 129 SER A CA 1
ATOM 1028 C C . SER A 1 129 ? -8.431 -6.751 10.569 1.00 56.56 129 SER A C 1
ATOM 1030 O O . SER A 1 129 ? -9.566 -6.280 10.530 1.00 56.56 129 SER A O 1
ATOM 1032 N N . SER A 1 130 ? -8.166 -7.973 10.106 1.00 65.44 130 SER A N 1
ATOM 1033 C CA . SER A 1 130 ? -9.173 -8.968 9.681 1.00 65.44 130 SER A CA 1
ATOM 1034 C C . SER A 1 130 ? -10.198 -9.338 10.776 1.00 65.44 130 SER A C 1
ATOM 1036 O O . SER A 1 130 ? -11.151 -10.090 10.544 1.00 65.44 130 SER A O 1
ATOM 1038 N N . HIS A 1 131 ? -10.026 -8.814 11.992 1.00 79.94 131 HIS A N 1
ATOM 1039 C CA . HIS A 1 131 ? -10.821 -9.147 13.160 1.00 79.94 131 HIS A CA 1
ATOM 1040 C C . HIS A 1 131 ? -11.704 -7.986 13.636 1.00 79.94 131 HIS A C 1
ATOM 1042 O O . HIS A 1 131 ? -11.241 -6.926 14.050 1.00 79.94 131 HIS A O 1
ATOM 1048 N N . CYS A 1 132 ? -13.003 -8.259 13.690 1.00 88.88 132 CYS A N 1
ATOM 1049 C CA . CYS A 1 132 ? -14.025 -7.436 14.308 1.00 88.88 132 CYS A CA 1
ATOM 1050 C C . CYS A 1 132 ? -13.927 -7.523 15.837 1.00 88.88 132 CYS A C 1
ATOM 1052 O O . CYS A 1 132 ? -14.267 -8.549 16.433 1.00 88.88 132 CYS A O 1
ATOM 1054 N N . VAL A 1 133 ? -13.522 -6.424 16.473 1.00 93.00 133 VAL A N 1
ATOM 1055 C CA . VAL A 1 133 ? -13.512 -6.253 17.934 1.00 93.00 133 VAL A CA 1
ATOM 1056 C C . VAL A 1 133 ? -14.738 -5.441 18.355 1.00 93.00 133 VAL A C 1
ATOM 1058 O O . VAL A 1 133 ? -14.959 -4.345 17.838 1.00 93.00 133 VAL A O 1
ATOM 1061 N N . PHE A 1 134 ? -15.567 -5.993 19.245 1.00 95.19 134 PHE A N 1
ATOM 1062 C CA . PHE A 1 134 ? -16.829 -5.373 19.667 1.00 95.19 134 PHE A CA 1
ATOM 1063 C C . PHE A 1 134 ? -17.305 -5.867 21.041 1.00 95.19 134 PHE A C 1
ATOM 1065 O O . PHE A 1 134 ? -16.823 -6.871 21.573 1.00 95.19 134 PHE A O 1
ATOM 1072 N N . HIS A 1 135 ? -18.290 -5.168 21.607 1.00 96.50 135 HIS A N 1
ATOM 1073 C CA . HIS A 1 135 ? -19.035 -5.606 22.787 1.00 96.50 135 HIS A CA 1
ATOM 1074 C C . HIS A 1 135 ? -20.397 -6.178 22.351 1.00 96.50 135 HIS A C 1
ATOM 1076 O O . HIS A 1 135 ? -21.193 -5.446 21.774 1.00 96.50 135 HIS A O 1
ATOM 1082 N N . PRO A 1 136 ? -20.715 -7.462 22.612 1.00 96.25 136 PRO A N 1
ATOM 1083 C CA . PRO A 1 136 ? -22.043 -8.024 22.360 1.00 96.25 136 PRO A CA 1
ATOM 1084 C C . PRO A 1 136 ? -23.074 -7.619 23.430 1.00 96.25 136 PRO A C 1
ATOM 1086 O O . PRO A 1 136 ? -24.257 -7.920 23.293 1.00 96.25 136 PRO A O 1
ATOM 1089 N N . GLY A 1 137 ? -22.626 -7.000 24.529 1.00 96.00 137 GLY A N 1
ATOM 1090 C CA . GLY A 1 137 ? -23.494 -6.495 25.592 1.00 96.00 137 GLY A CA 1
ATOM 1091 C C . GLY A 1 137 ? -24.144 -5.159 25.229 1.00 96.00 137 GLY A C 1
ATOM 1092 O O . GLY A 1 137 ? -23.765 -4.515 24.258 1.00 96.00 137 GLY A O 1
ATOM 1093 N N . LYS A 1 138 ? -25.114 -4.725 26.037 1.00 96.62 138 LYS A N 1
ATOM 1094 C CA . LYS A 1 138 ? -25.718 -3.391 25.909 1.00 96.62 138 LYS A CA 1
ATOM 1095 C C . LYS A 1 138 ? -24.893 -2.378 26.705 1.00 96.62 138 LYS A C 1
ATOM 1097 O O . LYS A 1 138 ? -24.360 -2.729 27.760 1.00 96.62 138 LYS A O 1
ATOM 1102 N N . LEU A 1 139 ? -24.845 -1.134 26.234 1.00 96.62 139 LEU A N 1
ATOM 1103 C CA . LEU A 1 139 ? -24.321 -0.014 27.013 1.00 96.62 139 LEU A CA 1
ATOM 1104 C C . LEU A 1 139 ? -25.319 0.328 28.131 1.00 96.62 139 LEU A C 1
ATOM 1106 O O . LEU A 1 139 ? -26.524 0.427 27.886 1.00 96.62 139 LEU A O 1
ATOM 1110 N N . LYS A 1 140 ? -24.828 0.471 29.360 1.00 97.69 140 LYS A N 1
ATOM 1111 C CA . LYS A 1 140 ? -25.588 0.936 30.525 1.00 97.69 140 LYS A CA 1
ATOM 1112 C C . LYS A 1 140 ? -24.836 2.065 31.213 1.00 97.69 140 LYS A C 1
ATOM 1114 O O . LYS A 1 140 ? -23.609 2.089 31.178 1.00 97.69 140 LYS A O 1
ATOM 1119 N N . PHE A 1 141 ? -25.577 2.932 31.896 1.00 96.69 141 PHE A N 1
ATOM 1120 C CA . PHE A 1 141 ? -25.015 4.035 32.666 1.00 96.69 141 PHE A CA 1
ATOM 1121 C C . PHE A 1 141 ? -24.999 3.684 34.159 1.00 96.69 141 PHE A C 1
ATOM 1123 O O . PHE A 1 141 ? -26.057 3.478 34.753 1.00 96.69 141 PHE A O 1
ATOM 1130 N N . PHE A 1 142 ? -23.805 3.507 34.726 1.00 93.81 142 PHE A N 1
ATOM 1131 C CA . PHE A 1 142 ? -23.567 3.281 36.156 1.00 93.81 142 PHE A CA 1
ATOM 1132 C C . PHE A 1 142 ? -22.092 3.560 36.480 1.00 93.81 142 PHE A C 1
ATOM 1134 O O . PHE A 1 142 ? -21.664 4.692 36.366 1.00 93.81 142 PHE A O 1
ATOM 1141 N N . SER A 1 143 ? -21.297 2.550 36.846 1.00 95.06 143 SER A N 1
ATOM 1142 C CA . SER A 1 143 ? -19.868 2.691 37.124 1.00 95.06 143 SER A CA 1
ATOM 1143 C C . SER A 1 143 ? -19.085 1.563 36.456 1.00 95.06 143 SER A C 1
ATOM 1145 O O . SER A 1 143 ? -19.280 0.379 36.749 1.00 95.06 143 SER A O 1
ATOM 1147 N N . CYS A 1 144 ? -18.183 1.931 35.550 1.00 97.62 144 CYS A N 1
ATOM 1148 C CA . CYS A 1 144 ? -17.229 1.037 34.906 1.00 97.62 144 CYS A CA 1
ATOM 1149 C C . CYS A 1 144 ? -16.318 0.377 35.951 1.00 97.62 144 CYS A C 1
ATOM 1151 O O . CYS A 1 144 ? -15.666 1.067 36.731 1.00 97.62 144 CYS A O 1
ATOM 1153 N N . LYS A 1 145 ? -16.162 -0.954 35.921 1.00 96.12 145 LYS A N 1
ATOM 1154 C CA . LYS A 1 145 ? -15.253 -1.666 36.845 1.00 96.12 145 LYS A CA 1
ATOM 1155 C C . LYS A 1 145 ? -13.765 -1.395 36.592 1.00 96.12 145 LYS A C 1
ATOM 1157 O O . LYS A 1 145 ? -12.940 -1.801 37.400 1.00 96.12 145 LYS A O 1
ATOM 1162 N N . GLY A 1 146 ? -13.416 -0.786 35.457 1.00 96.62 146 GLY A N 1
ATOM 1163 C CA . GLY A 1 146 ? -12.034 -0.458 35.101 1.00 96.62 146 GLY A CA 1
ATOM 1164 C C . GLY A 1 146 ? -11.594 0.923 35.584 1.00 96.62 146 GLY A C 1
ATOM 1165 O O . GLY A 1 146 ? -10.530 1.045 36.174 1.00 96.62 146 GLY A O 1
ATOM 1166 N N . CYS A 1 147 ? -12.407 1.952 35.336 1.00 97.44 147 CYS A N 1
ATOM 1167 C CA . CYS A 1 147 ? -12.051 3.347 35.622 1.00 97.44 147 CYS A CA 1
ATOM 1168 C C . CYS A 1 147 ? -13.052 4.096 36.511 1.00 97.44 147 CYS A C 1
ATOM 1170 O O . CYS A 1 147 ? -12.834 5.268 36.790 1.00 97.44 147 CYS A O 1
ATOM 1172 N N . GLY A 1 148 ? -14.163 3.472 36.909 1.00 96.62 148 GLY A N 1
ATOM 1173 C CA . GLY A 1 148 ? -15.229 4.127 37.672 1.00 96.62 148 GLY A CA 1
ATOM 1174 C C . GLY A 1 148 ? -16.138 5.063 36.865 1.00 96.62 148 GLY A C 1
ATOM 1175 O O . GLY A 1 148 ? -17.070 5.599 37.445 1.00 96.62 148 GLY A O 1
ATOM 1176 N N . GLY A 1 149 ? -15.907 5.247 35.559 1.00 96.56 149 GLY A N 1
ATOM 1177 C CA . GLY A 1 149 ? -16.700 6.158 34.720 1.00 96.56 149 GLY A CA 1
ATOM 1178 C C . GLY A 1 149 ? -18.169 5.753 34.540 1.00 96.56 149 GLY A C 1
ATOM 1179 O O . GLY A 1 149 ? -18.530 4.602 34.780 1.00 96.56 149 GLY A O 1
ATOM 1180 N N . ASP A 1 150 ? -18.981 6.690 34.048 1.00 97.31 150 ASP A N 1
ATOM 1181 C CA . ASP A 1 150 ? -20.451 6.633 34.122 1.00 97.31 150 ASP A CA 1
ATOM 1182 C C . ASP A 1 150 ? -21.130 5.632 33.180 1.00 97.31 150 ASP A C 1
ATOM 1184 O O . ASP A 1 150 ? -22.337 5.420 33.253 1.00 97.31 150 ASP A O 1
ATOM 1188 N N . GLU A 1 151 ? -20.382 4.990 32.287 1.00 96.94 151 GLU A N 1
ATOM 1189 C CA . GLU A 1 151 ? -20.908 4.047 31.302 1.00 96.94 151 GLU A CA 1
ATOM 1190 C C . GLU A 1 151 ? -20.135 2.727 31.316 1.00 96.94 151 GLU A C 1
ATOM 1192 O O . GLU A 1 151 ? -18.946 2.676 31.631 1.00 96.94 151 GLU A O 1
ATOM 1197 N N . TYR A 1 152 ? -20.799 1.625 30.975 1.00 97.62 152 TYR A N 1
ATOM 1198 C CA . TYR A 1 152 ? -20.154 0.326 30.816 1.00 97.62 152 TYR A CA 1
ATOM 1199 C C . TYR A 1 152 ? -20.954 -0.609 29.908 1.00 97.62 152 TYR A C 1
ATOM 1201 O O . TYR A 1 152 ? -22.178 -0.523 29.803 1.00 97.62 152 TYR A O 1
ATOM 1209 N N . HIS A 1 153 ? -20.265 -1.574 29.303 1.00 97.81 153 HIS A N 1
ATOM 1210 C CA . HIS A 1 153 ? -20.886 -2.644 28.526 1.00 97.81 153 HIS A CA 1
ATOM 1211 C C . HIS A 1 153 ? -21.196 -3.859 29.394 1.00 97.81 153 HIS A C 1
ATOM 1213 O O . HIS A 1 153 ? -20.311 -4.389 30.072 1.00 97.81 153 HIS A O 1
ATOM 1219 N N . THR A 1 154 ? -22.424 -4.379 29.327 1.00 97.75 154 THR A N 1
ATOM 1220 C CA . THR A 1 154 ? -22.850 -5.523 30.160 1.00 97.75 154 THR A CA 1
ATOM 1221 C C . THR A 1 154 ? -22.093 -6.826 29.887 1.00 97.75 154 THR A C 1
ATOM 1223 O O . THR A 1 154 ? -22.169 -7.736 30.704 1.00 97.75 154 THR A O 1
ATOM 1226 N N . CYS A 1 155 ? -21.366 -6.949 28.766 1.00 97.62 155 CYS A N 1
ATOM 1227 C CA . CYS A 1 155 ? -20.576 -8.155 28.480 1.00 97.62 155 CYS A CA 1
ATOM 1228 C C . CYS A 1 155 ? -19.347 -8.299 29.383 1.00 97.62 155 CYS A C 1
ATOM 1230 O O . CYS A 1 155 ? -18.922 -9.414 29.662 1.00 97.62 155 CYS A O 1
ATOM 1232 N N . CYS A 1 156 ? -18.744 -7.184 29.801 1.00 97.12 156 CYS A N 1
ATOM 1233 C CA . CYS A 1 156 ? -17.454 -7.187 30.494 1.00 97.12 156 CYS A CA 1
ATOM 1234 C C . CYS A 1 156 ? -17.388 -6.223 31.682 1.00 97.12 156 CYS A C 1
ATOM 1236 O O . CYS A 1 156 ? -16.396 -6.213 32.407 1.00 97.12 156 CYS A O 1
ATOM 1238 N N . ASN A 1 157 ? -18.441 -5.433 31.905 1.00 97.38 157 ASN A N 1
ATOM 1239 C CA . ASN A 1 157 ? -18.511 -4.392 32.925 1.00 97.38 157 ASN A CA 1
ATOM 1240 C C . ASN A 1 157 ? -17.434 -3.303 32.781 1.00 97.38 157 ASN A C 1
ATOM 1242 O O . ASN A 1 157 ? -16.991 -2.730 33.776 1.00 97.38 157 ASN A O 1
ATOM 1246 N N . ARG A 1 158 ? -16.998 -3.027 31.544 1.00 97.81 158 ARG A N 1
ATOM 1247 C CA . ARG A 1 158 ? -16.004 -1.994 31.210 1.00 97.81 158 ARG A CA 1
ATOM 1248 C C . ARG A 1 158 ? -16.544 -1.043 30.137 1.00 97.81 158 ARG A C 1
ATOM 1250 O O . ARG A 1 158 ? -17.378 -1.452 29.333 1.00 97.81 158 ARG A O 1
ATOM 1257 N N . CYS A 1 159 ? -16.080 0.203 30.142 1.00 97.62 159 CYS A N 1
ATOM 1258 C CA . CYS A 1 159 ? -16.389 1.219 29.130 1.00 97.62 159 CYS A CA 1
ATOM 1259 C C . CYS A 1 159 ? -15.467 1.114 27.904 1.00 97.62 159 CYS A C 1
ATOM 1261 O O . CYS A 1 159 ? -14.442 0.425 27.949 1.00 97.62 159 CYS A O 1
ATOM 1263 N N . ASP A 1 160 ? -15.783 1.867 26.847 1.00 95.19 160 ASP A N 1
ATOM 1264 C CA . ASP A 1 160 ? -15.003 1.910 25.599 1.00 95.19 160 ASP A CA 1
ATOM 1265 C C . ASP A 1 160 ? -13.618 2.563 25.744 1.00 95.19 160 ASP A C 1
ATOM 1267 O O . ASP A 1 160 ? -12.744 2.387 24.887 1.00 95.19 160 ASP A O 1
ATOM 1271 N N . ASN A 1 161 ? -13.384 3.293 26.839 1.00 95.94 161 ASN A N 1
ATOM 1272 C CA . ASN A 1 161 ? -12.061 3.819 27.186 1.00 95.94 161 ASN A CA 1
ATOM 1273 C C . ASN A 1 161 ? -11.177 2.749 27.837 1.00 95.94 161 ASN A C 1
ATOM 1275 O O . ASN A 1 161 ? -9.979 2.703 27.577 1.00 95.94 161 ASN A O 1
ATOM 1279 N N . CYS A 1 162 ? -11.761 1.856 28.642 1.00 96.81 162 CYS A N 1
ATOM 1280 C CA . CYS A 1 162 ? -11.026 0.764 29.280 1.00 96.81 162 CYS A CA 1
ATOM 1281 C C . CYS A 1 162 ? -10.823 -0.439 28.357 1.00 96.81 162 CYS A C 1
ATOM 1283 O O . CYS A 1 162 ? -9.840 -1.161 28.501 1.00 96.81 162 CYS A O 1
ATOM 1285 N N . ASN A 1 163 ? -11.780 -0.720 27.472 1.00 95.50 163 ASN A N 1
ATOM 1286 C CA . ASN A 1 163 ? -11.697 -1.831 26.535 1.00 95.50 163 ASN A CA 1
ATOM 1287 C C . ASN A 1 163 ? -12.515 -1.534 25.268 1.00 95.50 163 ASN A C 1
ATOM 1289 O O . ASN A 1 163 ? -13.728 -1.368 25.355 1.00 95.50 163 ASN A O 1
ATOM 1293 N N . LYS A 1 164 ? -11.873 -1.539 24.092 1.00 93.12 164 LYS A N 1
ATOM 1294 C CA . LYS A 1 164 ? -12.530 -1.291 22.792 1.00 93.12 164 LYS A CA 1
ATOM 1295 C C . LYS A 1 164 ? -13.478 -2.413 22.350 1.00 93.12 164 LYS A C 1
ATOM 1297 O O . LYS A 1 164 ? -14.317 -2.189 21.485 1.00 93.12 164 LYS A O 1
ATOM 1302 N N . GLY A 1 165 ? -13.355 -3.607 22.925 1.00 94.88 165 GLY A N 1
ATOM 1303 C CA . GLY A 1 165 ? -14.283 -4.710 22.699 1.00 94.88 165 GLY A CA 1
ATOM 1304 C C . GLY A 1 165 ? -13.896 -5.943 23.502 1.00 94.88 165 GLY A C 1
ATOM 1305 O O . GLY A 1 165 ? -12.739 -6.347 23.540 1.00 94.88 165 GLY A O 1
ATOM 1306 N N . CYS A 1 166 ? -14.872 -6.551 24.168 1.00 95.25 166 CYS A N 1
ATOM 1307 C CA . CYS A 1 166 ? -14.658 -7.752 24.976 1.00 95.25 166 CYS A CA 1
ATOM 1308 C C . CYS A 1 166 ? -14.628 -9.046 24.141 1.00 95.25 166 CYS A C 1
ATOM 1310 O O . CYS A 1 166 ? -14.294 -10.102 24.676 1.00 95.25 166 CYS A O 1
ATOM 1312 N N . ARG A 1 167 ? -14.991 -8.984 22.852 1.00 94.06 167 ARG A N 1
ATOM 1313 C CA . ARG A 1 167 ? -15.043 -10.130 21.940 1.00 94.06 167 ARG A CA 1
ATOM 1314 C C . ARG A 1 167 ? -14.379 -9.795 20.607 1.00 94.06 167 ARG A C 1
ATOM 1316 O O . ARG A 1 167 ? -14.550 -8.695 20.086 1.00 94.06 167 ARG A O 1
ATOM 1323 N N . GLN A 1 168 ? -13.678 -10.777 20.047 1.00 93.25 168 GLN A N 1
ATOM 1324 C CA . GLN A 1 168 ? -13.015 -10.702 18.749 1.00 93.25 168 GLN A CA 1
ATOM 1325 C C . GLN A 1 168 ? -13.530 -11.832 17.852 1.00 93.25 168 GLN A C 1
ATOM 1327 O O . GLN A 1 168 ? -13.497 -12.997 18.244 1.00 93.25 168 GLN A O 1
ATOM 1332 N N . GLN A 1 169 ? -14.065 -11.495 16.679 1.00 90.31 169 GLN A N 1
ATOM 1333 C CA . GLN A 1 169 ? -14.560 -12.447 15.671 1.00 90.31 169 GLN A CA 1
ATOM 1334 C C . GLN A 1 169 ? -14.304 -11.899 14.263 1.00 90.31 169 GLN A C 1
ATOM 1336 O O . GLN A 1 169 ? -13.789 -10.798 14.120 1.00 90.31 169 GLN A O 1
ATOM 1341 N N . ARG A 1 170 ? -14.658 -12.634 13.206 1.00 88.12 170 ARG A N 1
ATOM 1342 C CA . ARG A 1 170 ? -14.668 -12.072 11.844 1.00 88.12 170 ARG A CA 1
ATOM 1343 C C . ARG A 1 170 ? -15.792 -11.040 11.694 1.00 88.12 170 ARG A C 1
ATOM 1345 O O . ARG A 1 170 ? -16.793 -11.098 12.413 1.00 88.12 170 ARG A O 1
ATOM 1352 N N . HIS A 1 171 ? -15.616 -10.084 10.784 1.00 88.12 171 HIS A N 1
ATOM 1353 C CA . HIS A 1 171 ? -16.690 -9.160 10.419 1.00 88.12 171 HIS A CA 1
ATOM 1354 C C . HIS A 1 171 ? -17.865 -9.936 9.812 1.00 88.12 171 HIS A C 1
ATOM 1356 O O . HIS A 1 171 ? -17.669 -10.874 9.044 1.00 88.12 171 HIS A O 1
ATOM 1362 N N . VAL A 1 172 ? -19.087 -9.559 10.190 1.00 89.44 172 VAL A N 1
ATOM 1363 C CA . VAL A 1 172 ? -20.322 -10.169 9.683 1.00 89.44 172 VAL A CA 1
ATOM 1364 C C . VAL A 1 172 ? -21.130 -9.073 9.008 1.00 89.44 172 VAL A C 1
ATOM 1366 O O . VAL A 1 172 ? -21.364 -8.023 9.608 1.00 89.44 172 VAL A O 1
ATOM 1369 N N . PHE A 1 173 ? -21.548 -9.320 7.773 1.00 88.69 173 PHE A N 1
ATOM 1370 C CA . PHE A 1 173 ? -22.307 -8.384 6.947 1.00 88.69 173 PHE A CA 1
ATOM 1371 C C . PHE A 1 173 ? -23.710 -8.940 6.704 1.00 88.69 173 PHE A C 1
ATOM 1373 O O . PHE A 1 173 ? -23.904 -10.158 6.714 1.00 88.69 173 PHE A O 1
ATOM 1380 N N . THR A 1 174 ? -24.691 -8.064 6.500 1.00 85.25 174 THR A N 1
ATOM 1381 C CA . THR A 1 174 ? -26.003 -8.492 6.008 1.00 85.25 174 THR A CA 1
ATOM 1382 C C . THR A 1 174 ? -25.835 -9.051 4.597 1.00 85.25 174 THR A C 1
ATOM 1384 O O . THR A 1 174 ? -25.042 -8.531 3.809 1.00 85.25 174 THR A O 1
ATOM 1387 N N . ARG A 1 175 ? -26.522 -10.158 4.300 1.00 75.62 175 ARG A N 1
ATOM 1388 C CA . ARG A 1 175 ? -26.735 -10.574 2.913 1.00 75.62 175 ARG A CA 1
ATOM 1389 C C . ARG A 1 175 ? -27.879 -9.708 2.399 1.00 75.62 175 ARG A C 1
ATOM 1391 O O . ARG A 1 175 ? -28.939 -9.733 3.023 1.00 75.62 175 ARG A O 1
ATOM 1398 N N . ASP A 1 176 ? -27.602 -8.909 1.377 1.00 60.69 176 ASP A N 1
ATOM 1399 C CA . ASP A 1 176 ? -28.649 -8.255 0.589 1.00 60.69 176 ASP A CA 1
ATOM 1400 C C . ASP A 1 176 ? -29.425 -9.310 -0.212 1.00 60.69 176 ASP A C 1
ATOM 1402 O O . ASP A 1 176 ? -28.796 -10.329 -0.600 1.00 60.69 176 ASP A O 1
#

Foldseek 3Di:
DVVVVVVVVVVVVVVVVVVVVVVVVVVVVVVVVVVVVVVVVVVVVVVVVCVVVVVDPPDPPVVVVVVVVVVVVVVVVVVVVVVVVVVVVVVVVVVPPDPPPFDWFQFPFQRDTDRPVVVVPPDDDDPPDQKDAHEPFDKDADAQPQHGHGIAGPRRSHDCVRPVHPDIDGGDGDDD

Radius of gyration: 34.89 Å; chains: 1; bounding box: 75×31×93 Å